Protein AF-A0A2V9KQ73-F1 (afdb_monomer_lite)

pLDDT: mean 95.1, std 4.71, range [70.81, 98.44]

Foldseek 3Di:
DVVLVVQQPDPDHDQEDEAEAAPLQAEDDPDDDDDPPGHGAYDPVVVCRVVNVVRVVRVVVQVPRDNVNYHYDYDHDYADDDPDPPHPPVVVD

Radius of gyration: 16.05 Å; chains: 1; bounding box: 37×32×41 Å

Sequence (93 aa):
RIIGEVVAKCKMPPPVWLNASTATIYKHTFGPPWNESGEIGGTREAKDEFSVEVATAWERTLNEAQTPLTRKVAMRTALVLGLDKNSVFPVLR

Secondary structure (DSSP, 8-state):
-HHHHHHHH-SS--SEEEEEEEGGGBPP-SSSPP-TTPPB---TTTT-HHHHHHHHHHHHHHHHS--TTSEEEEEEE-----SSTTSSHHHH-

Structure (mmCIF, N/CA/C/O backbone):
data_AF-A0A2V9KQ73-F1
#
_entry.id   AF-A0A2V9KQ73-F1
#
loop_
_atom_site.group_PDB
_atom_site.id
_atom_site.type_symbol
_atom_site.label_atom_id
_atom_site.label_alt_id
_atom_site.label_comp_id
_atom_site.label_asym_id
_atom_site.label_entity_id
_atom_site.label_seq_id
_atom_site.pdbx_PDB_ins_code
_atom_site.Cartn_x
_atom_site.Cartn_y
_atom_site.Cartn_z
_atom_site.occupancy
_atom_site.B_iso_or_equiv
_atom_site.auth_seq_id
_atom_site.auth_comp_id
_atom_site.auth_asym_id
_atom_site.auth_atom_id
_atom_site.pdbx_PDB_model_num
ATOM 1 N N . ARG A 1 1 ? -15.000 0.546 0.133 1.00 86.31 1 ARG A N 1
ATOM 2 C CA . ARG A 1 1 ? -15.917 1.371 0.961 1.00 86.31 1 ARG A CA 1
ATOM 3 C C . ARG A 1 1 ? -16.514 0.578 2.126 1.00 86.31 1 ARG A C 1
ATOM 5 O O . ARG A 1 1 ? -16.193 0.922 3.253 1.00 86.31 1 ARG A O 1
ATOM 12 N N . ILE A 1 2 ? -17.224 -0.535 1.891 1.00 95.50 2 ILE A N 1
ATOM 13 C CA . ILE A 1 2 ? -17.887 -1.327 2.954 1.00 95.50 2 ILE A CA 1
ATOM 14 C C . ILE A 1 2 ? -17.000 -1.701 4.160 1.00 95.50 2 ILE A C 1
ATOM 16 O O . ILE A 1 2 ? -17.440 -1.575 5.294 1.00 95.50 2 ILE A O 1
ATOM 20 N N . ILE A 1 3 ? -15.733 -2.083 3.950 1.00 95.25 3 ILE A N 1
ATOM 21 C CA . ILE A 1 3 ? -14.820 -2.439 5.055 1.00 95.25 3 ILE A CA 1
ATOM 22 C C . ILE A 1 3 ? -14.645 -1.270 6.037 1.00 95.25 3 ILE A C 1
ATOM 24 O O . ILE A 1 3 ? -14.732 -1.466 7.244 1.00 95.25 3 ILE A O 1
ATOM 28 N N . GLY A 1 4 ? -14.458 -0.048 5.529 1.00 96.56 4 GLY A N 1
ATOM 29 C CA . GLY A 1 4 ? -14.301 1.143 6.369 1.00 96.56 4 GLY A CA 1
ATOM 30 C C . GLY A 1 4 ? -15.559 1.464 7.174 1.00 96.56 4 GLY A C 1
ATOM 31 O O . GLY A 1 4 ? -15.463 1.814 8.345 1.00 96.56 4 GLY A O 1
ATOM 32 N N . GLU A 1 5 ? -16.739 1.276 6.579 1.00 96.69 5 GLU A N 1
ATOM 33 C CA . GLU A 1 5 ? -18.024 1.447 7.271 1.00 96.69 5 GLU A CA 1
ATOM 34 C C . GLU A 1 5 ? -18.226 0.415 8.382 1.00 96.69 5 GLU A C 1
ATOM 36 O O . GLU A 1 5 ? -18.735 0.750 9.451 1.00 96.69 5 GLU A O 1
ATOM 41 N N . VAL A 1 6 ? -17.821 -0.834 8.142 1.00 96.69 6 VAL A N 1
ATOM 42 C CA . VAL A 1 6 ? -17.882 -1.899 9.147 1.00 96.69 6 VAL A CA 1
ATOM 43 C C . VAL A 1 6 ? -16.929 -1.592 10.297 1.00 96.69 6 VAL A C 1
ATOM 45 O O . VAL A 1 6 ? -17.363 -1.596 11.445 1.00 96.69 6 VAL A O 1
ATOM 48 N N . VAL A 1 7 ? -15.671 -1.242 10.005 1.00 97.44 7 VAL A N 1
ATOM 49 C CA . VAL A 1 7 ? -14.682 -0.862 11.028 1.00 97.44 7 VAL A CA 1
ATOM 50 C C . VAL A 1 7 ? -15.185 0.311 11.875 1.00 97.44 7 VAL A C 1
ATOM 52 O O . VAL A 1 7 ? -15.074 0.260 13.096 1.00 97.44 7 VAL A O 1
ATOM 5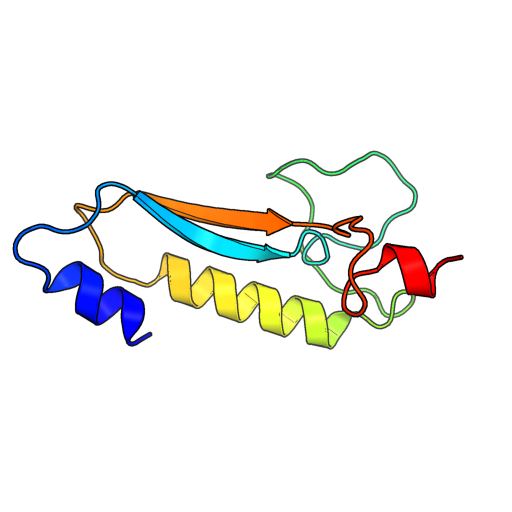5 N N . ALA A 1 8 ? -15.796 1.328 11.261 1.00 96.25 8 ALA A N 1
ATOM 56 C CA . ALA A 1 8 ? -16.340 2.488 11.973 1.00 96.25 8 ALA A CA 1
ATOM 57 C C . ALA A 1 8 ? -17.501 2.144 12.926 1.00 96.25 8 ALA A C 1
ATOM 59 O O . ALA A 1 8 ? -17.693 2.821 13.933 1.00 96.25 8 ALA A O 1
ATOM 60 N N . LYS A 1 9 ? -18.280 1.102 12.610 1.00 96.56 9 LYS A N 1
ATOM 61 C CA . LYS A 1 9 ? -19.433 0.647 13.407 1.00 96.56 9 LYS A CA 1
ATOM 62 C C . LYS A 1 9 ? -19.079 -0.455 14.412 1.00 96.56 9 LYS A C 1
ATOM 64 O O . LYS A 1 9 ? -19.936 -0.849 15.205 1.00 96.56 9 LYS A O 1
ATOM 69 N N . CYS A 1 10 ? -17.853 -0.977 14.392 1.00 96.81 10 CYS A N 1
ATOM 70 C CA . CYS A 1 10 ? -17.412 -1.991 15.344 1.00 96.81 10 CYS A CA 1
ATOM 71 C C . CYS A 1 10 ? -17.427 -1.435 16.774 1.00 96.81 10 CYS A C 1
ATOM 73 O O . CYS A 1 10 ? -16.806 -0.414 17.053 1.00 96.81 10 CYS A O 1
ATOM 75 N N . LYS A 1 11 ? -18.069 -2.154 17.708 1.00 96.81 11 LYS A N 1
ATOM 76 C CA . LYS A 1 11 ? -18.034 -1.813 19.147 1.00 96.81 11 LYS A CA 1
ATOM 77 C C . LYS A 1 11 ? -16.608 -1.819 19.708 1.00 96.81 11 LYS A C 1
ATOM 79 O O . LYS A 1 11 ? -16.280 -1.022 20.576 1.00 96.81 11 LYS A O 1
ATOM 84 N N . MET A 1 12 ? -15.784 -2.737 19.208 1.00 97.19 12 MET A N 1
ATOM 85 C CA . MET A 1 12 ? -14.363 -2.862 19.518 1.00 97.19 12 MET A CA 1
ATOM 86 C C . MET A 1 12 ? -13.603 -2.912 18.188 1.00 97.19 12 MET A C 1
ATOM 88 O O . MET A 1 12 ? -13.411 -3.999 17.639 1.00 97.19 12 MET A O 1
ATOM 92 N N . PRO A 1 13 ? -13.272 -1.755 17.593 1.00 97.56 13 PRO A N 1
ATOM 93 C CA . PRO A 1 13 ? -12.582 -1.730 16.314 1.00 97.56 13 PRO A CA 1
ATOM 94 C C . PRO A 1 13 ? -11.133 -2.220 16.476 1.00 97.56 13 PRO A C 1
ATOM 96 O O . PRO A 1 13 ? -10.543 -2.061 17.549 1.00 97.56 13 PRO A O 1
ATOM 99 N N . PRO A 1 14 ? -10.529 -2.807 15.427 1.00 97.50 14 PRO A N 1
ATOM 100 C CA . PRO A 1 14 ? -9.117 -3.154 15.468 1.00 97.50 14 PRO A CA 1
ATOM 101 C C . PRO A 1 14 ? -8.272 -1.880 15.646 1.00 97.50 14 PRO A C 1
ATOM 103 O O . PRO A 1 14 ? -8.598 -0.848 15.051 1.00 97.50 14 PRO A O 1
ATOM 106 N N . PRO A 1 15 ? -7.164 -1.928 16.405 1.00 98.06 15 PRO A N 1
ATOM 107 C CA . PRO A 1 15 ? -6.313 -0.753 16.603 1.00 98.06 15 PRO A CA 1
ATOM 108 C C . PRO A 1 15 ? -5.603 -0.330 15.308 1.00 98.06 15 PRO A C 1
ATOM 110 O O . PRO A 1 15 ? -5.280 0.844 15.120 1.00 98.06 15 PRO A O 1
ATOM 113 N N . VAL A 1 16 ? -5.370 -1.280 14.395 1.00 98.31 16 VAL A N 1
ATOM 114 C CA . VAL A 1 16 ? -4.687 -1.057 13.118 1.00 98.31 16 VAL A CA 1
ATOM 115 C C . VAL A 1 16 ? -5.406 -1.808 12.000 1.00 98.31 16 VAL A C 1
ATOM 117 O O . VAL A 1 16 ? -5.763 -2.973 12.156 1.00 98.31 16 VAL A O 1
ATOM 120 N N . TRP A 1 17 ? -5.561 -1.151 10.854 1.00 98.00 17 TRP A N 1
ATOM 121 C CA . TRP A 1 17 ? -5.967 -1.756 9.591 1.00 98.00 17 TRP A CA 1
ATOM 122 C C . TRP A 1 17 ? -4.792 -1.713 8.613 1.00 98.00 17 TRP A C 1
ATOM 124 O O . TRP A 1 17 ? -4.417 -0.653 8.107 1.00 98.00 17 TRP A O 1
ATOM 134 N N . LEU A 1 18 ? -4.228 -2.891 8.348 1.00 98.19 18 LEU A N 1
ATOM 135 C CA . LEU A 1 18 ? -3.237 -3.113 7.302 1.00 98.19 18 LEU A CA 1
ATOM 136 C C . LEU A 1 18 ? -3.960 -3.395 5.983 1.00 98.19 18 LEU A C 1
ATOM 138 O O . LEU A 1 18 ? -4.531 -4.468 5.793 1.00 98.19 18 LEU A O 1
ATOM 142 N N . ASN A 1 19 ? -3.984 -2.417 5.088 1.00 97.81 19 ASN A N 1
ATOM 143 C CA . ASN A 1 19 ? -4.615 -2.544 3.783 1.00 97.81 19 ASN A CA 1
ATOM 144 C C . ASN A 1 19 ? -3.551 -2.824 2.722 1.00 97.81 19 ASN A C 1
ATOM 146 O O . ASN A 1 19 ? -2.591 -2.065 2.603 1.00 97.81 19 ASN A O 1
ATOM 150 N N . ALA A 1 20 ? -3.734 -3.881 1.933 1.00 97.44 20 ALA A N 1
ATOM 151 C CA . ALA A 1 20 ? -2.853 -4.167 0.807 1.00 97.44 20 ALA A CA 1
ATOM 152 C C . ALA A 1 20 ? -2.867 -3.018 -0.219 1.00 97.44 20 ALA A C 1
ATOM 154 O O . ALA A 1 20 ? -3.913 -2.436 -0.506 1.00 97.44 20 ALA A O 1
ATOM 155 N N . SER A 1 21 ? -1.693 -2.699 -0.750 1.00 97.75 21 SER A N 1
ATOM 156 C CA . SER A 1 21 ? -1.444 -1.760 -1.844 1.00 97.75 21 SER A CA 1
ATOM 157 C C . SER A 1 21 ? -0.271 -2.298 -2.681 1.00 97.75 21 SER A C 1
ATOM 159 O O . SER A 1 21 ? 0.167 -3.435 -2.492 1.00 97.75 21 SER A O 1
ATOM 161 N N . THR A 1 22 ? 0.259 -1.506 -3.609 1.00 97.62 22 THR A N 1
ATOM 162 C CA . THR A 1 22 ? 1.354 -1.913 -4.498 1.00 97.62 22 THR A CA 1
ATOM 163 C C . THR A 1 22 ? 2.471 -0.878 -4.539 1.00 97.62 22 THR A C 1
ATOM 165 O O . THR A 1 22 ? 2.218 0.323 -4.548 1.00 97.62 22 THR A O 1
ATOM 168 N N . ALA A 1 23 ? 3.721 -1.341 -4.589 1.00 97.00 23 ALA A N 1
ATOM 169 C CA . ALA A 1 23 ? 4.884 -0.488 -4.834 1.00 97.00 23 ALA A CA 1
ATOM 170 C C . ALA A 1 23 ? 4.923 0.044 -6.277 1.00 97.00 23 ALA A C 1
ATOM 172 O O . ALA A 1 23 ? 5.543 1.070 -6.531 1.00 97.00 23 ALA A O 1
ATOM 173 N N . THR A 1 24 ? 4.205 -0.591 -7.211 1.00 96.00 24 THR A N 1
ATOM 174 C CA . THR A 1 24 ? 4.076 -0.120 -8.602 1.00 96.00 24 THR A CA 1
ATOM 175 C C . THR A 1 24 ? 3.178 1.114 -8.742 1.00 96.00 24 THR A C 1
ATOM 177 O O . THR A 1 24 ? 2.852 1.500 -9.854 1.00 96.00 24 THR A O 1
ATOM 180 N N . ILE A 1 25 ? 2.738 1.714 -7.629 1.00 97.94 25 ILE A N 1
ATOM 181 C CA . ILE A 1 25 ? 2.066 3.020 -7.614 1.00 97.94 25 ILE A CA 1
ATOM 182 C C . ILE A 1 25 ? 3.051 4.170 -7.871 1.00 97.94 25 ILE A C 1
ATOM 184 O O . ILE A 1 25 ? 2.652 5.227 -8.360 1.00 97.94 25 ILE A O 1
ATOM 188 N N . TYR A 1 26 ? 4.330 3.982 -7.528 1.00 97.81 26 TYR A N 1
ATOM 189 C CA . TYR A 1 26 ? 5.354 4.980 -7.798 1.00 97.81 26 TYR A CA 1
ATOM 190 C C . TYR A 1 26 ? 5.714 4.998 -9.276 1.00 97.81 26 TYR A C 1
ATOM 192 O O . TYR A 1 26 ? 5.696 3.969 -9.949 1.00 97.81 26 TYR A O 1
ATOM 200 N N . LYS A 1 27 ? 6.123 6.171 -9.746 1.00 97.25 27 LYS A N 1
ATOM 201 C CA . LYS A 1 27 ? 6.573 6.379 -11.110 1.00 97.25 27 LYS A CA 1
ATOM 202 C C . LYS A 1 27 ? 7.713 5.447 -11.465 1.00 97.25 27 LYS A C 1
ATOM 204 O O . LYS A 1 27 ? 8.723 5.378 -10.759 1.00 97.25 27 LYS A O 1
ATOM 209 N N . HIS A 1 28 ? 7.545 4.759 -12.588 1.00 95.94 28 HIS A N 1
ATOM 210 C CA . HIS A 1 28 ? 8.580 3.911 -13.146 1.00 95.94 28 HIS A CA 1
ATOM 211 C C . HIS A 1 28 ? 9.875 4.706 -13.356 1.00 95.94 28 HIS A C 1
ATOM 213 O O .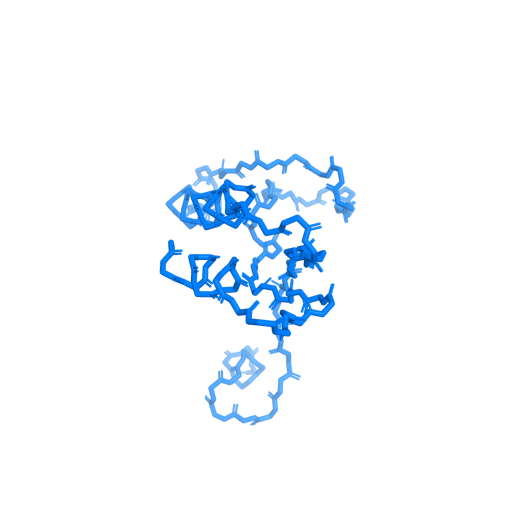 HIS A 1 28 ? 9.869 5.797 -13.929 1.00 95.94 28 HIS A O 1
ATOM 219 N N . THR A 1 29 ? 10.988 4.167 -12.860 1.00 95.06 29 THR A N 1
ATOM 220 C CA . THR A 1 29 ? 12.304 4.795 -12.962 1.00 95.06 29 THR A CA 1
ATOM 221 C C . THR A 1 29 ? 13.410 3.752 -12.835 1.00 95.06 29 THR A C 1
ATOM 223 O O . THR A 1 29 ? 13.282 2.791 -12.077 1.00 95.06 29 THR A O 1
ATOM 226 N N . PHE A 1 30 ? 14.518 3.979 -13.541 1.00 95.12 30 PHE A N 1
ATOM 227 C CA . PHE A 1 30 ? 15.804 3.302 -13.322 1.00 95.12 30 PHE A CA 1
ATOM 228 C C . PHE A 1 30 ? 16.764 4.137 -12.452 1.00 95.12 30 PHE A C 1
ATOM 230 O O . PHE A 1 30 ? 17.936 3.798 -12.310 1.00 95.12 30 PHE A O 1
ATOM 237 N N . GLY A 1 31 ? 16.284 5.264 -11.919 1.00 94.06 31 GLY A N 1
ATOM 238 C CA . GLY A 1 31 ? 17.032 6.158 -11.042 1.00 94.06 31 GLY A CA 1
ATOM 239 C C . GLY A 1 31 ? 17.118 5.663 -9.590 1.00 94.06 31 GLY A C 1
ATOM 240 O O . GLY A 1 31 ? 17.020 4.464 -9.327 1.00 94.06 31 GLY A O 1
ATOM 241 N N . PRO A 1 32 ? 17.317 6.582 -8.625 1.00 95.19 32 PRO A N 1
ATOM 242 C CA . PRO A 1 32 ? 17.382 6.237 -7.208 1.00 95.19 32 PRO A CA 1
ATOM 243 C C . PRO A 1 32 ? 16.127 5.503 -6.708 1.00 95.19 32 PRO A C 1
ATOM 245 O O . PRO A 1 32 ? 15.034 5.723 -7.236 1.00 95.19 32 PRO A O 1
ATOM 248 N N . PRO A 1 33 ? 16.257 4.664 -5.664 1.00 94.88 33 PRO A N 1
ATOM 249 C CA . PRO A 1 33 ? 15.128 3.938 -5.100 1.00 94.88 33 PRO A CA 1
ATOM 250 C C . PRO A 1 33 ? 14.111 4.887 -4.459 1.00 94.88 33 PRO A C 1
ATOM 252 O O . PRO A 1 33 ? 14.471 5.892 -3.842 1.00 94.88 33 PRO A O 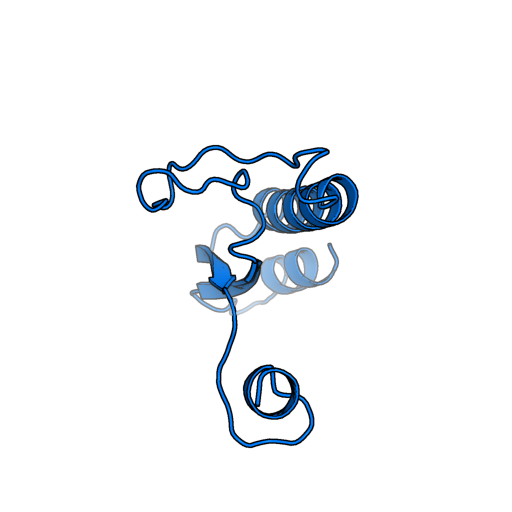1
ATOM 255 N N . TRP A 1 34 ? 12.835 4.522 -4.555 1.00 96.62 34 TRP A N 1
ATOM 256 C CA . TRP A 1 34 ? 11.755 5.245 -3.893 1.00 96.62 34 TRP A CA 1
ATOM 257 C C . TRP A 1 34 ? 11.684 4.948 -2.391 1.00 96.62 34 TRP A C 1
ATOM 259 O O . TRP A 1 34 ? 11.945 3.832 -1.944 1.00 96.62 34 TRP A O 1
ATOM 269 N N . ASN A 1 35 ? 11.244 5.951 -1.634 1.00 95.69 35 ASN A N 1
ATOM 270 C CA . ASN A 1 35 ? 10.679 5.808 -0.293 1.00 95.69 35 ASN A CA 1
ATOM 271 C C . ASN A 1 35 ? 9.190 6.213 -0.319 1.00 95.69 35 ASN A C 1
ATOM 273 O O . ASN A 1 35 ? 8.620 6.450 -1.385 1.00 95.69 35 ASN A O 1
ATOM 277 N N . GLU A 1 36 ? 8.545 6.327 0.842 1.00 95.81 36 GLU A N 1
ATOM 278 C CA . GLU A 1 36 ? 7.127 6.694 0.959 1.00 95.81 36 GLU A CA 1
ATOM 279 C C . GLU A 1 36 ? 6.785 8.097 0.430 1.00 95.81 36 GLU A C 1
ATOM 281 O O . GLU A 1 36 ? 5.615 8.374 0.158 1.00 95.81 36 GLU A O 1
ATOM 286 N N . SER A 1 37 ? 7.786 8.963 0.243 1.00 95.94 37 SER A N 1
ATOM 287 C CA . SER A 1 37 ? 7.658 10.285 -0.384 1.00 95.94 37 SER A CA 1
ATOM 288 C C . SER A 1 37 ? 7.898 10.269 -1.899 1.00 95.94 37 SER A C 1
ATOM 290 O O . SER A 1 37 ? 8.002 11.334 -2.505 1.00 95.94 37 SER A O 1
ATOM 292 N N . GLY A 1 38 ? 8.013 9.086 -2.510 1.00 95.25 38 GLY A N 1
ATOM 293 C CA . GLY A 1 38 ? 8.251 8.938 -3.941 1.00 95.25 38 GLY A CA 1
ATOM 294 C C . GLY A 1 38 ? 7.134 9.493 -4.824 1.00 95.25 38 GLY A C 1
ATOM 295 O O . GLY A 1 38 ? 5.973 9.577 -4.419 1.00 95.25 38 GLY A O 1
ATOM 296 N N . GLU A 1 39 ? 7.490 9.860 -6.056 1.00 97.38 39 GLU A N 1
ATOM 297 C CA . GLU A 1 39 ? 6.536 10.367 -7.045 1.00 97.38 39 GLU A CA 1
ATOM 298 C C . GLU A 1 39 ? 5.549 9.254 -7.422 1.00 97.38 39 GLU A C 1
ATOM 300 O O . GLU A 1 39 ? 5.961 8.158 -7.795 1.00 97.38 39 GLU A O 1
ATOM 305 N N . ILE A 1 40 ? 4.248 9.529 -7.328 1.00 97.50 40 ILE A N 1
ATOM 306 C CA . ILE A 1 40 ? 3.180 8.628 -7.777 1.00 97.50 40 ILE A CA 1
ATOM 307 C C . ILE A 1 40 ? 2.781 9.018 -9.198 1.00 97.50 40 ILE A C 1
ATOM 309 O O . ILE A 1 40 ? 2.489 10.186 -9.455 1.00 97.50 40 ILE A O 1
ATOM 313 N N . GLY A 1 41 ? 2.717 8.047 -10.107 1.00 97.50 41 GLY A N 1
ATOM 314 C CA . GLY A 1 41 ? 2.260 8.288 -11.474 1.00 97.50 41 GLY A CA 1
ATOM 315 C C . GLY A 1 41 ? 2.591 7.142 -12.419 1.00 97.50 41 GLY A C 1
ATOM 316 O O . GLY A 1 41 ? 3.618 6.495 -12.271 1.00 97.50 41 GLY A O 1
ATOM 317 N N . GLY A 1 42 ? 1.723 6.891 -13.396 1.00 97.00 42 GLY A N 1
ATOM 318 C CA . GLY A 1 42 ? 2.034 5.961 -14.479 1.00 97.00 42 GLY A CA 1
ATOM 319 C C . GLY A 1 42 ? 2.902 6.609 -15.554 1.00 97.00 42 GLY A C 1
ATOM 320 O O . GLY A 1 42 ? 2.954 7.834 -15.688 1.00 97.00 42 GLY A O 1
ATOM 321 N N . THR A 1 43 ? 3.571 5.782 -16.345 1.00 96.31 43 THR A N 1
ATOM 322 C CA . THR A 1 43 ? 4.349 6.188 -17.512 1.00 96.31 43 THR A CA 1
ATOM 323 C C . THR A 1 43 ? 3.937 5.371 -18.733 1.00 96.31 43 THR A C 1
ATOM 325 O O . THR A 1 43 ? 3.669 4.170 -18.662 1.00 96.31 43 THR A O 1
ATOM 328 N N . ARG A 1 44 ? 3.948 6.008 -19.906 1.00 94.12 44 ARG A N 1
ATOM 329 C CA . ARG A 1 44 ? 3.672 5.314 -21.174 1.00 94.12 44 ARG A CA 1
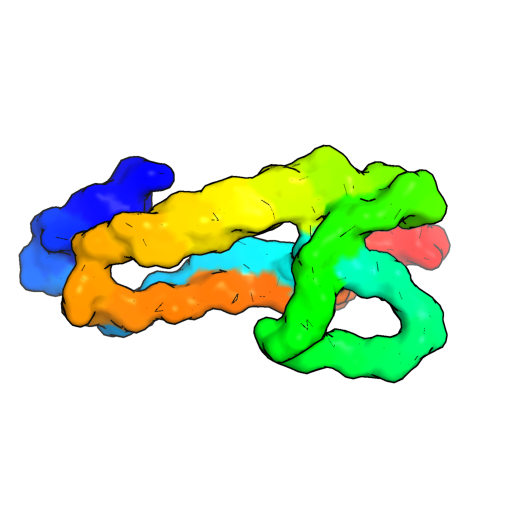ATOM 330 C C . ARG A 1 44 ? 4.711 4.247 -21.510 1.00 94.12 44 ARG A C 1
ATOM 332 O O . ARG A 1 44 ? 4.377 3.266 -22.166 1.00 94.12 44 ARG A O 1
ATOM 339 N N . GLU A 1 45 ? 5.954 4.444 -21.072 1.00 94.06 45 GLU A N 1
ATOM 340 C CA . GLU A 1 45 ? 7.051 3.492 -21.261 1.00 94.06 45 GLU A CA 1
ATOM 341 C C . GLU A 1 45 ? 6.770 2.173 -20.533 1.00 94.06 45 GLU A C 1
ATOM 343 O O . GLU A 1 45 ? 6.842 1.106 -21.142 1.00 94.06 45 GLU A O 1
ATOM 348 N N . ALA A 1 46 ? 6.359 2.255 -19.264 1.00 94.88 46 ALA A N 1
ATOM 349 C CA . ALA A 1 46 ? 6.013 1.089 -18.456 1.00 94.88 46 ALA A CA 1
ATOM 350 C C . ALA A 1 46 ? 4.614 0.524 -18.750 1.00 94.88 46 ALA A C 1
ATOM 352 O O . ALA A 1 46 ? 4.315 -0.600 -18.348 1.00 94.88 46 ALA A O 1
ATOM 353 N N . LYS A 1 47 ? 3.762 1.277 -19.465 1.00 96.69 47 LYS A N 1
ATOM 354 C CA . LYS A 1 47 ? 2.368 0.909 -19.782 1.00 96.69 47 LYS A CA 1
ATOM 355 C C . LYS A 1 47 ? 1.546 0.589 -18.525 1.00 96.69 47 LYS A C 1
ATOM 357 O O . LYS A 1 47 ? 0.701 -0.304 -18.534 1.00 96.69 47 LYS A O 1
ATOM 362 N N . ASP A 1 48 ? 1.799 1.318 -17.444 1.00 96.94 48 ASP A N 1
ATOM 363 C CA . ASP A 1 48 ? 1.257 1.068 -16.103 1.00 96.94 48 ASP A CA 1
ATOM 364 C C . ASP A 1 48 ? 0.193 2.090 -15.663 1.00 96.94 48 ASP A C 1
ATOM 366 O O . ASP A 1 48 ? -0.358 1.954 -14.573 1.00 96.94 48 ASP A O 1
ATOM 370 N N . GLU A 1 49 ? -0.158 3.063 -16.515 1.00 97.50 49 GLU A N 1
ATOM 371 C CA . GLU A 1 49 ? -1.115 4.150 -16.230 1.00 97.50 49 GLU A CA 1
ATOM 372 C C . GLU A 1 49 ? -2.415 3.641 -15.587 1.00 97.50 49 GLU A C 1
ATOM 374 O O . GLU A 1 49 ? -2.780 4.080 -14.496 1.00 97.50 49 GLU A O 1
ATOM 379 N N . PHE A 1 50 ? -3.053 2.632 -16.187 1.00 97.38 50 PHE A N 1
ATOM 380 C CA . PHE A 1 50 ? -4.269 2.029 -15.634 1.00 97.38 50 PHE A CA 1
ATOM 381 C C . PHE A 1 50 ? -4.043 1.383 -14.257 1.00 97.38 50 PHE A C 1
ATOM 383 O O . PHE A 1 50 ? -4.851 1.542 -13.343 1.00 97.38 50 PHE A O 1
ATOM 390 N N . SER A 1 51 ? -2.931 0.664 -14.074 1.00 97.06 51 SER A N 1
ATOM 391 C CA . SER A 1 51 ? -2.617 0.028 -12.790 1.00 97.06 51 SER A CA 1
ATOM 392 C C . SER A 1 51 ? -2.387 1.068 -11.690 1.00 97.06 51 SER A C 1
ATOM 394 O O . SER A 1 51 ? -2.812 0.860 -10.551 1.00 97.06 51 SER A O 1
ATOM 396 N N . VAL A 1 52 ? -1.725 2.182 -12.014 1.00 98.12 52 VAL A N 1
ATOM 397 C CA . VAL A 1 52 ? -1.479 3.279 -11.069 1.00 98.12 52 VAL A CA 1
ATOM 398 C C . VAL A 1 52 ? -2.778 3.998 -10.712 1.00 98.12 52 VAL A C 1
ATOM 400 O O . VAL A 1 52 ? -2.991 4.319 -9.540 1.00 98.12 52 VAL A O 1
ATOM 403 N N . GLU A 1 53 ? -3.683 4.199 -11.674 1.00 98.25 53 GLU A N 1
ATOM 404 C CA . GLU A 1 53 ? -5.020 4.746 -11.411 1.00 98.25 53 GLU A CA 1
ATOM 405 C C . GLU A 1 53 ? -5.804 3.873 -10.424 1.00 98.25 53 GLU A C 1
ATOM 407 O O . GLU A 1 53 ? -6.355 4.385 -9.444 1.00 98.25 53 GLU A O 1
ATOM 412 N N . VAL A 1 54 ? -5.796 2.550 -10.622 1.00 98.00 54 VAL A N 1
ATOM 413 C CA . VAL A 1 54 ? -6.444 1.594 -9.711 1.00 98.00 54 VAL A CA 1
ATOM 414 C C . VAL A 1 54 ? -5.835 1.666 -8.308 1.00 98.00 54 VAL A C 1
ATOM 416 O O . VAL A 1 54 ? -6.573 1.784 -7.327 1.00 98.00 54 VAL A O 1
ATOM 419 N N . ALA A 1 55 ? -4.504 1.644 -8.191 1.00 98.06 55 ALA A N 1
ATOM 420 C CA . ALA A 1 55 ? -3.816 1.731 -6.901 1.00 98.06 55 ALA A CA 1
ATOM 421 C C . ALA A 1 55 ? -4.119 3.056 -6.176 1.00 98.06 55 ALA A C 1
ATOM 423 O O . ALA A 1 55 ? -4.423 3.069 -4.981 1.00 98.06 55 ALA A O 1
ATOM 424 N N . THR A 1 56 ? -4.132 4.166 -6.916 1.00 98.12 56 THR A N 1
ATOM 425 C CA . THR A 1 56 ? -4.463 5.496 -6.390 1.00 98.12 56 THR A CA 1
ATOM 426 C C . THR A 1 56 ? -5.909 5.560 -5.896 1.00 98.12 56 THR A C 1
ATOM 428 O O . THR A 1 56 ? -6.173 6.090 -4.815 1.00 98.12 56 THR A O 1
ATOM 431 N N . ALA A 1 57 ? -6.862 4.997 -6.646 1.00 97.88 57 ALA A N 1
ATOM 432 C CA . ALA A 1 57 ? -8.263 4.924 -6.231 1.00 97.88 57 ALA A CA 1
ATOM 433 C C . ALA A 1 57 ? -8.455 4.037 -4.986 1.00 97.88 57 ALA A C 1
ATOM 435 O O . ALA A 1 57 ? -9.266 4.358 -4.107 1.00 97.88 57 ALA A O 1
ATOM 436 N N . TRP A 1 58 ? -7.687 2.950 -4.879 1.00 96.56 58 TRP A N 1
ATOM 437 C CA . TRP A 1 58 ? -7.690 2.062 -3.717 1.00 96.56 58 TRP A CA 1
ATOM 438 C C . TRP A 1 58 ? -7.201 2.792 -2.462 1.00 96.56 58 TRP A C 1
ATOM 440 O O . TRP A 1 58 ? -7.918 2.829 -1.457 1.00 96.56 58 TRP A O 1
ATOM 450 N N . GLU A 1 59 ? -6.029 3.433 -2.516 1.00 98.12 59 GLU A N 1
ATOM 451 C CA . GLU A 1 59 ? -5.484 4.182 -1.377 1.00 98.12 59 GLU A CA 1
ATOM 452 C C . GLU A 1 59 ? -6.350 5.393 -1.017 1.00 98.12 59 GLU A C 1
ATOM 454 O O . GLU A 1 59 ? -6.579 5.654 0.165 1.00 98.12 59 GLU A O 1
ATOM 459 N N . ARG A 1 60 ? -6.927 6.086 -2.008 1.00 97.94 60 ARG A N 1
ATOM 460 C CA . ARG A 1 60 ? -7.909 7.151 -1.761 1.00 97.94 60 ARG A CA 1
ATOM 461 C C . ARG A 1 60 ? -9.106 6.627 -0.970 1.00 97.94 60 ARG A C 1
ATOM 463 O O . ARG A 1 60 ? -9.469 7.215 0.044 1.00 97.94 60 ARG A O 1
ATOM 470 N N . THR A 1 61 ? -9.671 5.492 -1.379 1.00 97.38 61 THR A N 1
ATOM 471 C CA . THR A 1 61 ? -10.813 4.876 -0.686 1.00 97.38 61 THR A CA 1
ATOM 472 C C . THR A 1 61 ? -10.468 4.486 0.757 1.00 97.38 61 THR A C 1
ATOM 474 O O . THR A 1 61 ? -11.306 4.633 1.649 1.00 97.38 61 THR A O 1
ATOM 477 N N . LEU A 1 62 ? -9.247 3.998 1.010 1.00 97.94 62 LEU A N 1
ATOM 478 C CA . LEU A 1 62 ? -8.751 3.747 2.367 1.00 97.94 62 LEU A CA 1
ATOM 479 C C . LEU A 1 62 ? -8.661 5.056 3.165 1.00 97.94 62 LEU A C 1
ATOM 481 O O . LEU A 1 62 ? -9.145 5.129 4.294 1.00 97.94 62 LEU A O 1
ATOM 485 N N . ASN A 1 63 ? -8.072 6.101 2.587 1.00 97.00 63 ASN A N 1
ATOM 486 C CA . ASN A 1 63 ? -7.861 7.390 3.247 1.00 97.00 63 ASN A CA 1
ATOM 487 C C . ASN A 1 63 ? -9.176 8.102 3.590 1.00 97.00 63 ASN A C 1
ATOM 489 O O . ASN A 1 63 ? -9.290 8.648 4.686 1.00 97.00 63 ASN A O 1
ATOM 493 N N . GLU A 1 64 ? -10.189 8.003 2.732 1.00 97.75 64 GLU A N 1
ATOM 494 C CA . GLU A 1 64 ? -11.524 8.579 2.945 1.00 97.75 64 GLU A CA 1
ATOM 495 C C . GLU A 1 64 ? -12.328 7.875 4.056 1.00 97.75 64 GLU A C 1
ATOM 497 O O . GLU A 1 64 ? -13.217 8.487 4.654 1.00 97.75 64 GLU A O 1
ATOM 502 N N . ALA A 1 65 ? -12.020 6.609 4.375 1.00 97.88 65 ALA A N 1
ATOM 503 C CA . ALA A 1 65 ? -12.737 5.853 5.403 1.00 97.88 65 ALA A CA 1
ATOM 504 C C . ALA A 1 65 ? -12.622 6.510 6.794 1.00 97.88 65 ALA A C 1
ATOM 506 O O . ALA A 1 65 ? -11.524 6.685 7.327 1.00 97.88 65 ALA A O 1
ATOM 507 N N . GLN A 1 66 ? -13.760 6.832 7.408 1.00 97.50 66 GLN A N 1
ATOM 508 C CA . GLN A 1 66 ? -13.826 7.492 8.714 1.00 97.50 66 GLN A CA 1
ATOM 509 C C . GLN A 1 66 ? -13.714 6.470 9.852 1.00 97.50 66 GLN A C 1
ATOM 511 O O . GLN A 1 66 ? -14.714 5.965 10.351 1.00 97.50 66 GLN A O 1
ATOM 516 N N . THR A 1 67 ? -12.484 6.148 10.254 1.00 97.38 67 THR A N 1
ATOM 517 C CA . THR A 1 67 ? -12.188 5.157 11.302 1.00 97.38 67 THR A CA 1
ATOM 518 C C . THR A 1 67 ? -11.325 5.781 12.413 1.00 97.38 67 THR A C 1
ATOM 520 O O . THR A 1 67 ? -10.142 5.461 12.512 1.00 97.38 67 THR A O 1
ATOM 523 N N . PRO A 1 68 ? -11.862 6.698 13.244 1.00 95.56 68 PRO A N 1
ATOM 524 C CA . PRO A 1 68 ? -11.058 7.520 14.164 1.00 95.56 68 PRO A CA 1
ATOM 525 C C . PRO A 1 68 ? -10.300 6.715 15.230 1.00 95.56 68 PRO A C 1
ATOM 527 O O . PRO A 1 68 ? -9.278 7.170 15.729 1.00 95.56 68 PRO A O 1
ATOM 530 N N . LEU A 1 69 ? -10.783 5.513 15.559 1.00 97.75 69 LEU A N 1
ATOM 531 C CA . LEU A 1 69 ? -10.171 4.613 16.543 1.00 97.75 69 LEU A CA 1
ATOM 532 C C . LEU A 1 69 ? -9.259 3.545 15.912 1.00 97.75 69 LEU A C 1
ATOM 534 O O . LEU A 1 69 ? -8.727 2.698 16.625 1.00 97.75 69 LEU A O 1
ATOM 538 N N . THR A 1 70 ? -9.075 3.567 14.588 1.00 98.44 70 THR A N 1
ATOM 539 C CA . THR A 1 70 ? -8.265 2.585 13.856 1.00 98.44 70 THR A CA 1
ATOM 540 C C . THR A 1 70 ? -7.229 3.298 13.005 1.00 98.44 70 THR A C 1
ATOM 542 O O . THR A 1 70 ? -7.560 4.022 12.063 1.00 98.44 70 THR A O 1
ATOM 545 N N . ARG A 1 71 ? -5.949 3.041 13.280 1.00 98.38 71 ARG A N 1
ATOM 546 C CA . ARG A 1 71 ? -4.852 3.532 12.443 1.00 98.38 71 ARG A CA 1
ATOM 547 C C . ARG A 1 71 ? -4.851 2.792 11.108 1.00 98.38 71 ARG A C 1
ATOM 549 O O . ARG A 1 71 ? -4.807 1.565 11.080 1.00 98.38 71 ARG A O 1
ATOM 556 N N . LYS A 1 72 ? -4.848 3.525 9.998 1.00 98.31 72 LYS A N 1
ATOM 557 C CA . LYS A 1 72 ? -4.809 2.949 8.646 1.00 98.31 72 LYS A CA 1
ATOM 558 C C . LYS A 1 72 ? -3.380 2.926 8.114 1.00 98.31 72 LYS A C 1
ATOM 560 O O . LYS A 1 72 ? -2.645 3.895 8.294 1.00 98.31 72 LYS A O 1
ATOM 565 N N . VAL A 1 73 ? -3.000 1.830 7.461 1.00 98.12 73 VAL A N 1
ATOM 566 C CA . VAL A 1 73 ? -1.692 1.661 6.814 1.00 98.12 73 VAL A CA 1
ATOM 567 C C . VAL A 1 73 ? -1.902 1.062 5.429 1.00 98.12 73 VAL A C 1
ATOM 569 O O . VAL A 1 73 ? -2.450 -0.032 5.312 1.00 98.12 73 VAL A O 1
ATOM 572 N N . ALA A 1 74 ? -1.455 1.763 4.389 1.00 97.94 74 ALA A N 1
ATOM 573 C CA . ALA A 1 74 ? -1.350 1.203 3.047 1.00 97.94 74 ALA A CA 1
ATOM 574 C C . ALA A 1 74 ? -0.013 0.459 2.919 1.00 97.94 74 ALA A C 1
ATOM 576 O O . ALA A 1 74 ? 1.053 1.056 3.042 1.00 97.94 74 ALA A O 1
ATOM 577 N N . MET A 1 75 ? -0.065 -0.851 2.700 1.00 98.06 75 MET A N 1
ATOM 578 C CA . MET A 1 75 ? 1.115 -1.695 2.536 1.00 98.06 75 MET A CA 1
ATOM 579 C C . MET A 1 75 ? 1.472 -1.792 1.056 1.00 98.06 75 MET A C 1
ATOM 581 O O . MET A 1 75 ? 0.883 -2.587 0.330 1.00 98.06 75 MET A O 1
ATOM 585 N N . ARG A 1 76 ? 2.416 -0.970 0.596 1.00 97.56 76 ARG A N 1
ATOM 586 C CA . ARG A 1 76 ? 2.881 -0.968 -0.797 1.00 97.56 76 ARG A CA 1
ATOM 587 C C . ARG A 1 76 ? 3.876 -2.106 -1.022 1.00 97.56 76 ARG A C 1
ATOM 589 O O . ARG A 1 76 ? 5.072 -1.950 -0.798 1.00 97.56 76 ARG A O 1
ATOM 596 N N . THR A 1 77 ? 3.373 -3.268 -1.429 1.00 95.75 77 THR A N 1
ATOM 597 C CA . THR A 1 77 ? 4.199 -4.459 -1.675 1.00 95.75 77 THR A CA 1
ATOM 598 C C . THR A 1 77 ? 4.666 -4.510 -3.132 1.00 95.75 77 THR A C 1
ATOM 600 O O . THR A 1 77 ? 3.922 -4.145 -4.037 1.00 95.75 77 THR A O 1
ATOM 603 N N . ALA A 1 78 ? 5.912 -4.934 -3.361 1.00 93.00 78 ALA A N 1
ATOM 604 C CA . ALA A 1 78 ? 6.466 -5.172 -4.695 1.00 93.00 78 ALA A CA 1
ATOM 605 C C . ALA A 1 78 ? 6.266 -6.647 -5.108 1.00 93.00 78 ALA A C 1
ATOM 607 O O . ALA A 1 78 ? 5.244 -7.258 -4.795 1.00 93.00 78 ALA A O 1
ATOM 608 N N . LEU A 1 79 ? 7.243 -7.244 -5.794 1.00 91.88 79 LEU A N 1
ATOM 609 C CA . LEU A 1 79 ? 7.223 -8.666 -6.129 1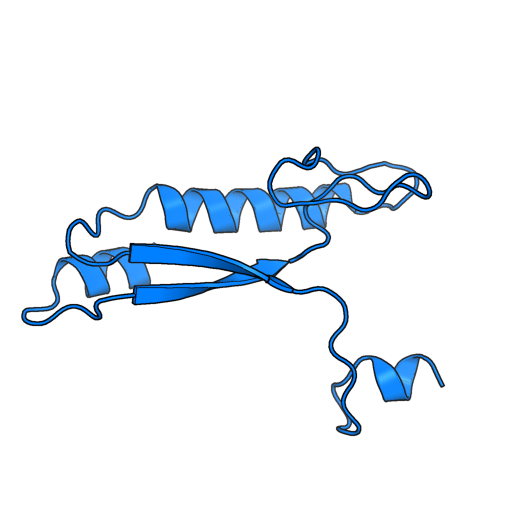.00 91.88 79 LEU A CA 1
ATOM 610 C C . LEU A 1 79 ? 7.463 -9.512 -4.873 1.00 91.88 79 LEU A C 1
ATOM 612 O O . LEU A 1 79 ? 8.474 -9.355 -4.189 1.00 91.88 79 LEU A O 1
ATOM 616 N N . VAL A 1 80 ? 6.547 -10.437 -4.592 1.00 91.06 80 VAL A N 1
ATOM 617 C CA . VAL A 1 80 ? 6.698 -11.423 -3.515 1.00 91.06 80 VAL A CA 1
ATOM 618 C C . VAL A 1 80 ? 7.252 -12.714 -4.111 1.00 91.06 80 VAL A C 1
ATOM 620 O O . VAL A 1 80 ? 6.648 -13.304 -5.008 1.00 91.06 80 VAL A O 1
ATOM 623 N N . LEU A 1 81 ? 8.413 -13.146 -3.617 1.00 91.50 81 LEU A N 1
ATOM 624 C CA . LEU A 1 81 ? 9.114 -14.336 -4.099 1.00 91.50 81 LEU A CA 1
ATOM 625 C C . LEU A 1 81 ? 8.835 -15.528 -3.175 1.00 91.50 81 LEU A C 1
ATOM 627 O O . LEU A 1 81 ? 9.449 -15.673 -2.123 1.00 91.50 81 LEU A O 1
ATOM 631 N N . GLY A 1 82 ? 7.899 -16.383 -3.578 1.00 90.81 82 GLY A N 1
ATOM 632 C CA . GLY A 1 82 ? 7.617 -17.686 -2.961 1.00 90.81 82 GLY A CA 1
ATOM 633 C C . GLY A 1 82 ? 7.808 -18.858 -3.930 1.00 90.81 82 GLY A C 1
ATOM 634 O O . GLY A 1 82 ? 7.900 -18.660 -5.138 1.00 90.81 82 GLY A O 1
ATOM 635 N N . LEU A 1 83 ? 7.852 -20.089 -3.423 1.00 91.56 83 LEU A N 1
ATOM 636 C CA . LEU A 1 83 ? 7.986 -21.296 -4.258 1.00 91.56 83 LEU A CA 1
ATOM 637 C C . LEU A 1 83 ? 6.641 -21.839 -4.772 1.00 91.56 83 LEU A C 1
ATOM 639 O O . LEU A 1 83 ? 6.622 -22.733 -5.615 1.00 91.56 83 LEU A O 1
ATOM 643 N N . ASP A 1 84 ? 5.524 -21.307 -4.277 1.00 88.88 84 ASP A N 1
ATOM 644 C CA . ASP A 1 84 ? 4.185 -21.765 -4.639 1.00 88.88 84 ASP A CA 1
ATOM 645 C C . ASP A 1 84 ? 3.805 -21.426 -6.085 1.00 88.88 84 ASP A C 1
ATOM 647 O O . ASP A 1 84 ? 4.265 -20.442 -6.661 1.00 88.88 84 ASP A O 1
ATOM 651 N N . LYS A 1 85 ? 2.886 -22.215 -6.660 1.00 80.50 85 LYS A N 1
ATOM 652 C CA . LYS A 1 85 ? 2.481 -22.129 -8.079 1.00 80.50 85 LYS A CA 1
ATOM 653 C C . LYS A 1 85 ? 1.939 -20.761 -8.521 1.00 80.50 85 LYS A C 1
ATOM 655 O O . LYS A 1 85 ? 1.981 -20.469 -9.708 1.00 80.50 85 LYS A O 1
ATOM 660 N N . ASN A 1 86 ? 1.452 -19.937 -7.591 1.00 80.75 86 ASN A N 1
ATOM 661 C CA . ASN A 1 86 ? 0.905 -18.600 -7.866 1.00 80.75 86 ASN A CA 1
ATOM 662 C C . ASN A 1 86 ? 1.859 -17.461 -7.456 1.00 80.75 86 ASN A C 1
ATOM 664 O O . ASN A 1 86 ? 1.438 -16.316 -7.308 1.00 80.75 86 ASN A O 1
ATOM 668 N N . SER A 1 87 ? 3.133 -17.775 -7.225 1.00 86.69 87 SER A N 1
ATOM 669 C CA . SER A 1 87 ? 4.182 -16.797 -6.952 1.00 86.69 87 SER A CA 1
ATOM 670 C C . SER A 1 87 ? 4.793 -16.254 -8.245 1.00 86.69 87 SER A C 1
ATOM 672 O O . SER A 1 87 ? 4.762 -16.895 -9.293 1.00 86.69 87 SER A O 1
ATOM 674 N N . VAL A 1 88 ? 5.426 -15.087 -8.147 1.00 87.12 88 VAL A N 1
ATOM 675 C CA . VAL A 1 88 ? 6.222 -14.498 -9.230 1.00 87.12 88 VAL A CA 1
ATOM 676 C C . VAL A 1 88 ? 7.472 -15.334 -9.529 1.00 87.12 88 VAL A C 1
ATOM 678 O O . VAL A 1 88 ? 7.892 -15.438 -10.678 1.00 87.12 88 VAL A O 1
ATOM 681 N N . PHE A 1 89 ? 8.080 -15.949 -8.513 1.00 90.06 89 PHE A N 1
ATOM 682 C CA . PHE A 1 89 ? 9.394 -16.580 -8.662 1.00 90.06 89 PHE A CA 1
ATOM 683 C C . PHE A 1 89 ? 9.427 -17.766 -9.649 1.00 90.06 89 PHE A C 1
ATOM 685 O O . PHE A 1 89 ? 10.346 -17.800 -10.463 1.00 90.06 89 PHE A O 1
ATOM 692 N N . PRO A 1 90 ? 8.449 -18.697 -9.670 1.00 87.31 90 PRO A N 1
ATOM 693 C CA . PRO A 1 90 ? 8.399 -19.749 -10.688 1.00 87.31 90 PRO A CA 1
ATOM 694 C C . PRO A 1 90 ? 8.196 -19.246 -12.123 1.00 87.31 90 PRO A C 1
ATOM 696 O O . PRO A 1 90 ? 8.554 -19.960 -13.049 1.00 87.31 90 PRO A O 1
ATOM 699 N N . VAL A 1 91 ? 7.621 -18.052 -12.315 1.00 84.44 91 VAL A N 1
ATOM 700 C CA . VAL A 1 91 ? 7.386 -17.455 -13.646 1.00 84.44 91 VAL A CA 1
ATOM 701 C C . VAL A 1 91 ? 8.642 -16.770 -14.189 1.00 84.44 91 VAL A C 1
ATOM 703 O O . VAL A 1 91 ? 8.822 -16.683 -15.398 1.00 84.44 91 VAL A O 1
ATOM 706 N N . LEU A 1 92 ? 9.506 -16.270 -13.301 1.00 82.31 92 LEU A N 1
ATOM 707 C CA . LEU A 1 92 ? 10.760 -15.602 -13.665 1.00 82.31 92 LEU A CA 1
ATOM 708 C C . LEU A 1 92 ? 11.945 -16.565 -13.864 1.00 82.31 92 LEU A C 1
ATOM 710 O O . LEU A 1 92 ? 13.024 -16.103 -14.237 1.00 82.31 92 LEU A O 1
ATOM 714 N N . ARG A 1 93 ? 11.778 -17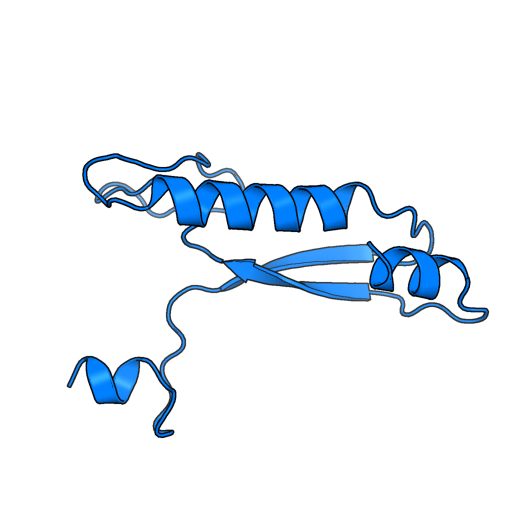.855 -13.554 1.00 70.81 93 ARG A N 1
ATOM 715 C CA . ARG A 1 93 ? 12.808 -18.891 -13.721 1.00 70.81 93 ARG A CA 1
ATOM 716 C C . ARG A 1 93 ? 12.802 -19.519 -15.106 1.00 70.81 93 ARG A C 1
ATOM 718 O O . ARG A 1 93 ? 11.711 -19.647 -15.696 1.00 70.81 93 ARG A O 1
#